Protein AF-A0A1I1SHF0-F1 (afdb_monomer_lite)

InterPro domains:
  IPR011010 DNA breaking-rejoining enzyme, catalytic core [SSF56349] (3-57)
  IPR013762 Integrase-like, catalytic domain superfamily [G3DSA:1.10.443.10] (1-68)

Foldseek 3Di:
DPDDDPVVVLVVLLVLLVVVPHDPVLSCVLSVPPDPDPVVVVPPDDPVVSVVSSVVSVVVVVVVVCVPDPPPDDD

Organism: NCBI:txid728005

Secondary structure (DSSP, 8-state):
-----HHHHHHHHHHHHHHTT--HHHHHHHHT-----GGGGG--S--HHHHHHHHHHHHHHHHHHHTT-------

pLDDT: mean 79.45, std 17.47, range [45.5, 97.31]

Sequence (75 aa):
MQDITAHTLRHSFASVGNDLGYTESTIGAIIGHETHSITADYIHHLDPVLVAAANKIANEVYRQMLEGTDINLEL

Radius of gyration: 15.36 Å; chains: 1; bounding box: 39×31×38 Å

Structure (mmCIF, N/CA/C/O backbone):
data_AF-A0A1I1SHF0-F1
#
_entry.id   AF-A0A1I1SHF0-F1
#
loop_
_atom_site.group_PDB
_atom_site.id
_atom_site.type_symbol
_atom_site.label_atom_id
_atom_site.label_alt_id
_atom_site.label_comp_id
_atom_site.label_asym_id
_atom_site.label_entity_id
_atom_site.label_seq_id
_atom_site.pdbx_PDB_ins_code
_atom_site.Cartn_x
_atom_site.Cartn_y
_atom_site.Cartn_z
_atom_site.occupancy
_atom_site.B_iso_or_equiv
_atom_site.auth_seq_id
_atom_site.auth_comp_id
_atom_site.auth_asym_id
_atom_site.auth_atom_id
_atom_site.pdbx_PDB_model_num
ATOM 1 N N . MET A 1 1 ? -1.698 -8.085 24.787 1.00 50.19 1 MET A N 1
ATOM 2 C CA . MET A 1 1 ? -1.583 -7.342 23.515 1.00 50.19 1 MET A CA 1
ATOM 3 C C . MET A 1 1 ? -0.205 -7.670 22.979 1.00 50.19 1 MET A C 1
ATOM 5 O O . MET A 1 1 ? 0.733 -7.539 23.750 1.00 50.19 1 MET A O 1
ATOM 9 N N . GLN A 1 2 ? -0.089 -8.237 21.775 1.00 60.69 2 GLN A N 1
ATOM 10 C CA . GLN A 1 2 ? 1.238 -8.478 21.193 1.00 60.69 2 GLN A CA 1
ATOM 11 C C . GLN A 1 2 ? 1.936 -7.131 20.982 1.00 60.69 2 GLN A C 1
ATOM 13 O O . GLN A 1 2 ? 1.255 -6.133 20.740 1.00 60.69 2 GLN A O 1
ATOM 18 N N . ASP A 1 3 ? 3.258 -7.097 21.127 1.00 75.88 3 ASP A N 1
ATOM 19 C CA . ASP A 1 3 ? 4.052 -5.879 21.002 1.00 75.88 3 ASP A CA 1
ATOM 20 C C . ASP A 1 3 ? 3.817 -5.223 19.636 1.00 75.88 3 ASP A C 1
ATOM 22 O O . ASP A 1 3 ? 4.266 -5.715 18.598 1.00 75.88 3 ASP A O 1
ATOM 26 N N . ILE A 1 4 ? 3.091 -4.102 19.630 1.00 88.12 4 ILE A N 1
ATOM 27 C CA . ILE A 1 4 ? 2.892 -3.301 18.425 1.00 88.12 4 ILE A CA 1
ATOM 28 C C . ILE A 1 4 ? 4.227 -2.636 18.112 1.00 88.12 4 ILE A C 1
ATOM 30 O O . ILE A 1 4 ? 4.681 -1.731 18.810 1.00 88.12 4 ILE A O 1
ATOM 34 N N . THR A 1 5 ? 4.858 -3.100 17.042 1.00 93.00 5 THR A N 1
ATOM 35 C CA . THR A 1 5 ? 6.130 -2.577 16.540 1.00 93.00 5 THR A CA 1
ATOM 36 C C . THR A 1 5 ? 5.958 -2.026 15.129 1.00 93.00 5 THR A C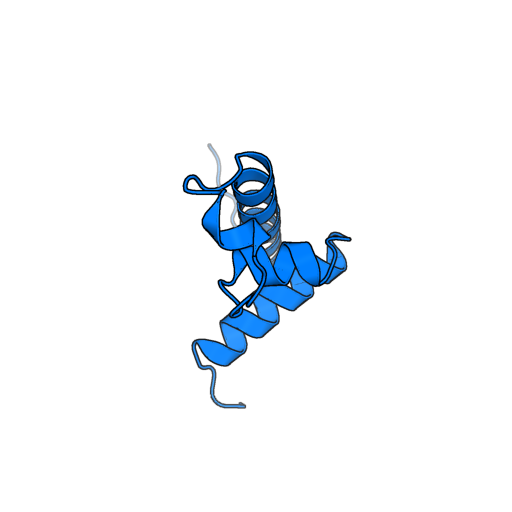 1
ATOM 38 O O . THR A 1 5 ? 5.006 -2.369 14.424 1.00 93.00 5 THR A O 1
ATOM 41 N N . ALA A 1 6 ? 6.924 -1.232 14.657 1.00 90.12 6 ALA A N 1
ATOM 42 C CA . ALA A 1 6 ? 6.965 -0.792 13.259 1.00 90.12 6 ALA A CA 1
ATOM 43 C C . ALA A 1 6 ? 6.912 -1.975 12.267 1.00 90.12 6 ALA A C 1
ATOM 45 O O . ALA A 1 6 ? 6.332 -1.859 11.191 1.00 90.12 6 ALA A O 1
ATOM 46 N N . HIS A 1 7 ? 7.465 -3.133 12.646 1.00 89.69 7 HIS A N 1
ATOM 47 C CA . HIS A 1 7 ? 7.384 -4.363 11.859 1.00 89.69 7 HIS A CA 1
ATOM 48 C C . HIS A 1 7 ? 5.948 -4.898 11.759 1.00 89.69 7 HIS A C 1
ATOM 50 O O . HIS A 1 7 ? 5.515 -5.294 10.682 1.00 89.69 7 HIS A O 1
ATOM 56 N N . THR A 1 8 ? 5.186 -4.845 12.855 1.00 91.81 8 THR A N 1
ATOM 57 C CA . THR A 1 8 ? 3.767 -5.242 12.861 1.00 91.81 8 THR A CA 1
ATOM 58 C C . THR A 1 8 ? 2.942 -4.325 11.957 1.00 91.81 8 THR A C 1
ATOM 60 O O . THR A 1 8 ? 2.159 -4.811 11.149 1.00 91.81 8 THR A O 1
ATOM 63 N N . LEU A 1 9 ? 3.183 -3.008 1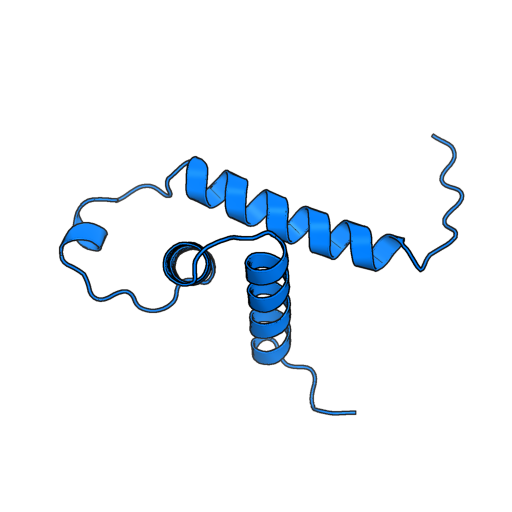2.009 1.00 91.25 9 LEU A N 1
ATOM 64 C CA . LEU A 1 9 ? 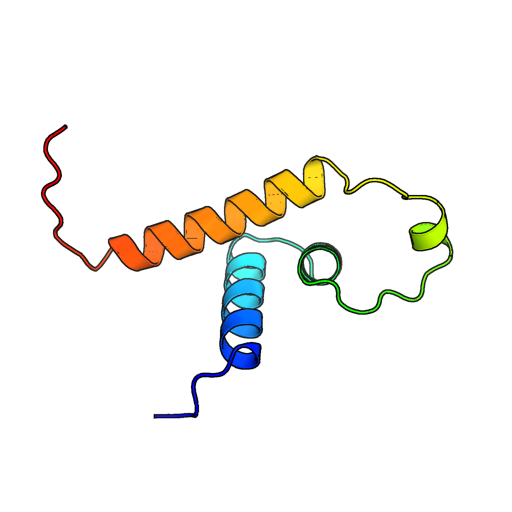2.518 -2.044 11.121 1.00 91.25 9 LEU A CA 1
ATOM 65 C C . LEU A 1 9 ? 2.878 -2.256 9.643 1.00 91.25 9 LEU A C 1
ATOM 67 O O . LEU A 1 9 ? 2.008 -2.147 8.780 1.00 91.25 9 LEU A O 1
ATOM 71 N N . ARG A 1 10 ? 4.138 -2.604 9.339 1.00 91.50 10 ARG A N 1
ATOM 72 C CA . ARG A 1 10 ? 4.565 -2.961 7.976 1.00 91.50 10 ARG A CA 1
ATOM 73 C C . ARG A 1 10 ? 3.800 -4.181 7.451 1.00 91.50 10 ARG A C 1
ATOM 75 O O . ARG A 1 10 ? 3.389 -4.172 6.294 1.00 91.50 10 ARG A O 1
ATOM 82 N N . HIS A 1 11 ? 3.571 -5.192 8.292 1.00 92.81 11 HIS A N 1
ATOM 83 C CA . HIS A 1 11 ? 2.752 -6.358 7.931 1.00 92.81 11 HIS A CA 1
ATOM 84 C C . HIS A 1 11 ? 1.286 -6.000 7.713 1.00 92.81 11 HIS A C 1
ATOM 86 O O . HIS A 1 11 ? 0.711 -6.424 6.716 1.00 92.81 11 HIS A O 1
ATOM 92 N N . SER A 1 12 ? 0.690 -5.179 8.582 1.00 93.56 12 SER A N 1
ATOM 93 C CA . SER A 1 12 ? -0.681 -4.691 8.381 1.00 93.56 12 SER A CA 1
ATOM 94 C C . SER A 1 12 ? -0.830 -3.961 7.043 1.00 93.56 12 SER A C 1
ATOM 96 O O . SER A 1 12 ? -1.765 -4.236 6.297 1.00 93.56 12 SER A O 1
ATOM 98 N N . PHE A 1 13 ? 0.121 -3.088 6.698 1.00 94.75 13 PHE A N 1
ATOM 99 C CA . PHE A 1 13 ? 0.131 -2.389 5.411 1.00 94.75 13 PHE A CA 1
ATOM 100 C C . PHE A 1 13 ? 0.218 -3.361 4.223 1.00 94.75 13 PHE A C 1
ATOM 102 O O . PHE A 1 13 ? -0.532 -3.229 3.258 1.00 94.75 13 PHE A O 1
ATOM 109 N N . ALA A 1 14 ? 1.096 -4.366 4.303 1.00 94.56 14 ALA A N 1
ATOM 110 C CA . ALA A 1 14 ? 1.217 -5.393 3.270 1.00 94.56 14 ALA A CA 1
ATOM 111 C C . ALA A 1 14 ? -0.070 -6.225 3.119 1.00 94.56 14 ALA A C 1
ATOM 113 O O . ALA A 1 14 ? -0.485 -6.497 1.994 1.00 94.56 14 ALA A O 1
ATOM 114 N N . SER A 1 15 ? -0.732 -6.568 4.230 1.00 95.81 15 SER A N 1
ATOM 115 C CA . SER A 1 15 ? -2.010 -7.292 4.225 1.00 95.81 15 SER A CA 1
ATOM 116 C C . SER A 1 15 ? -3.101 -6.503 3.502 1.00 95.81 15 SER A C 1
ATOM 118 O O . SER A 1 15 ? -3.738 -7.047 2.608 1.00 95.81 15 SER A O 1
ATOM 120 N N . VAL A 1 16 ? -3.254 -5.206 3.798 1.00 97.31 16 VAL A N 1
ATOM 121 C CA . VAL A 1 16 ? -4.222 -4.349 3.087 1.00 97.31 16 VAL A CA 1
ATOM 122 C C . VAL A 1 16 ? -3.881 -4.238 1.598 1.00 97.31 16 VAL A C 1
ATOM 124 O O . VAL A 1 16 ? -4.771 -4.249 0.752 1.00 97.31 16 VAL A O 1
ATOM 127 N N . GLY A 1 17 ? -2.593 -4.186 1.245 1.00 95.19 17 GLY A N 1
ATOM 128 C CA . GLY A 1 17 ? -2.165 -4.244 -0.154 1.00 95.19 17 GLY A CA 1
ATOM 129 C C . GLY A 1 17 ? -2.614 -5.518 -0.869 1.00 95.19 17 GLY A C 1
ATOM 130 O O . GLY A 1 17 ? -3.095 -5.449 -2.001 1.00 95.19 17 GLY A O 1
ATOM 131 N N . ASN A 1 18 ? -2.505 -6.663 -0.198 1.00 96.19 18 ASN A N 1
ATOM 132 C CA . ASN A 1 18 ? -2.986 -7.938 -0.716 1.00 96.19 18 ASN A CA 1
ATOM 133 C C . ASN A 1 18 ? -4.520 -7.962 -0.844 1.00 96.19 18 ASN A C 1
ATOM 135 O O . ASN A 1 18 ? -5.035 -8.413 -1.864 1.00 96.19 18 ASN A O 1
ATOM 139 N N . ASP A 1 19 ? -5.244 -7.414 0.135 1.00 96.81 19 ASP A N 1
ATOM 140 C CA . ASP A 1 19 ? -6.712 -7.331 0.109 1.00 96.81 19 ASP A CA 1
ATOM 141 C C . ASP A 1 19 ? -7.227 -6.449 -1.043 1.00 96.81 19 ASP A C 1
ATOM 143 O O . ASP A 1 19 ? -8.267 -6.730 -1.637 1.00 96.81 19 ASP A O 1
ATOM 147 N N . LEU A 1 20 ? -6.463 -5.418 -1.424 1.00 96.19 20 LEU A N 1
ATOM 148 C CA . LEU A 1 20 ? -6.720 -4.583 -2.604 1.00 96.19 20 LEU A CA 1
ATOM 149 C C . LEU A 1 20 ? -6.325 -5.247 -3.939 1.00 96.19 20 LEU A C 1
ATOM 151 O O . LEU A 1 20 ? -6.537 -4.656 -5.001 1.00 96.19 20 LEU A O 1
ATOM 155 N N . GLY A 1 21 ? -5.761 -6.457 -3.908 1.00 95.38 21 GLY A N 1
ATOM 156 C CA . GLY A 1 21 ? -5.412 -7.247 -5.091 1.00 95.38 21 GLY A CA 1
ATOM 157 C C . GLY A 1 21 ? -4.042 -6.941 -5.700 1.00 95.38 21 GLY A C 1
ATOM 158 O O . GLY A 1 21 ? -3.790 -7.323 -6.845 1.00 95.38 21 GLY A O 1
ATOM 159 N N . TYR A 1 22 ? -3.149 -6.255 -4.979 1.00 92.75 22 TYR A N 1
ATOM 160 C CA . TYR A 1 22 ? -1.769 -6.079 -5.432 1.00 92.75 22 TYR A CA 1
ATOM 161 C C . TYR A 1 22 ? -0.964 -7.370 -5.280 1.00 92.75 22 TYR A C 1
ATOM 163 O O . TYR A 1 22 ? -1.167 -8.151 -4.354 1.00 92.75 22 TYR A O 1
ATOM 171 N N . THR A 1 23 ? -0.013 -7.589 -6.188 1.00 92.12 23 THR A N 1
ATOM 172 C CA . THR A 1 23 ? 0.872 -8.754 -6.123 1.00 92.12 23 THR A CA 1
ATOM 173 C C . THR A 1 23 ? 1.927 -8.585 -5.035 1.00 92.12 23 THR A C 1
ATOM 175 O O . THR A 1 23 ? 2.332 -7.468 -4.703 1.00 92.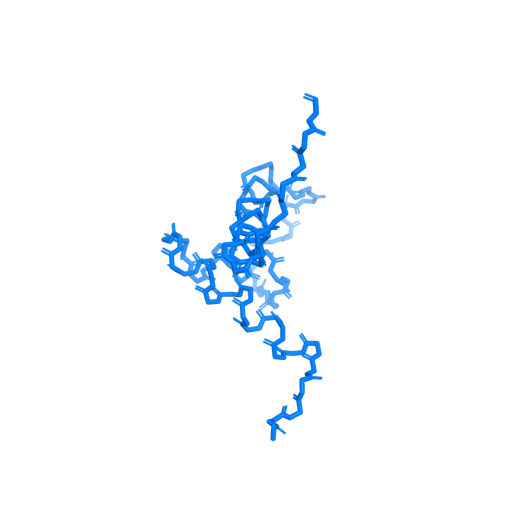12 23 THR A O 1
ATOM 178 N N . GLU A 1 24 ? 2.463 -9.706 -4.551 1.00 88.06 24 GLU A N 1
ATOM 179 C CA . GLU A 1 24 ? 3.589 -9.720 -3.610 1.00 88.06 24 GLU A CA 1
ATOM 180 C C . GLU A 1 24 ? 4.795 -8.924 -4.136 1.00 88.06 24 GLU A C 1
ATOM 182 O O . GLU A 1 24 ? 5.437 -8.203 -3.378 1.00 88.06 24 GLU A O 1
ATOM 187 N N . SER A 1 25 ? 5.059 -8.973 -5.446 1.00 84.38 25 SER A N 1
ATOM 188 C CA . SER A 1 25 ? 6.132 -8.196 -6.078 1.00 84.38 25 SER A CA 1
ATOM 189 C C . SER A 1 25 ? 5.895 -6.683 -6.018 1.00 84.38 25 SER A C 1
ATOM 191 O O . SER A 1 25 ? 6.822 -5.932 -5.720 1.00 84.38 25 SER A O 1
ATOM 193 N N . THR A 1 26 ? 4.665 -6.218 -6.255 1.00 87.38 26 THR A N 1
ATOM 194 C CA . THR A 1 26 ? 4.307 -4.797 -6.136 1.00 87.38 26 THR A CA 1
ATOM 195 C C . THR A 1 26 ? 4.362 -4.336 -4.682 1.00 87.38 26 THR A C 1
ATOM 197 O O . THR A 1 26 ? 4.933 -3.286 -4.397 1.00 87.38 26 THR A O 1
ATOM 200 N N . ILE A 1 27 ? 3.822 -5.128 -3.752 1.00 90.31 27 ILE A N 1
ATOM 201 C CA . ILE A 1 27 ? 3.847 -4.822 -2.314 1.00 90.31 27 ILE A CA 1
ATOM 202 C C . ILE A 1 27 ? 5.294 -4.787 -1.804 1.00 90.31 27 ILE A C 1
ATOM 204 O O . ILE A 1 27 ? 5.677 -3.845 -1.113 1.00 90.31 27 ILE A O 1
ATOM 208 N N . GLY A 1 28 ? 6.113 -5.765 -2.201 1.00 87.94 28 GLY A N 1
ATOM 209 C CA . GLY A 1 28 ? 7.536 -5.850 -1.881 1.00 87.94 28 GLY A CA 1
ATOM 210 C C . GLY A 1 28 ? 8.325 -4.634 -2.367 1.00 87.94 28 GLY A C 1
ATOM 211 O O . GLY A 1 28 ? 9.101 -4.065 -1.598 1.00 87.94 28 GLY A O 1
ATOM 212 N N . ALA A 1 29 ? 8.064 -4.179 -3.596 1.00 85.12 29 ALA A N 1
ATOM 213 C CA . ALA A 1 29 ? 8.667 -2.965 -4.142 1.00 85.12 29 ALA A CA 1
ATOM 214 C C . ALA A 1 29 ? 8.284 -1.703 -3.343 1.00 85.12 29 ALA A C 1
ATOM 216 O O . ALA A 1 29 ? 9.130 -0.837 -3.133 1.00 85.12 29 ALA A O 1
ATOM 217 N N . ILE A 1 30 ? 7.041 -1.606 -2.854 1.00 88.12 30 ILE A N 1
ATOM 218 C CA . ILE A 1 30 ? 6.565 -0.459 -2.058 1.00 88.12 30 ILE A CA 1
ATOM 219 C C . ILE A 1 30 ? 7.212 -0.423 -0.667 1.00 88.12 30 ILE A C 1
ATOM 221 O O . ILE A 1 30 ? 7.635 0.639 -0.214 1.00 88.12 30 ILE A O 1
ATOM 225 N N . ILE A 1 31 ? 7.299 -1.562 0.028 1.00 87.75 31 ILE A N 1
ATOM 226 C CA . ILE A 1 31 ? 7.840 -1.618 1.402 1.00 87.75 31 ILE A CA 1
ATOM 227 C C . ILE A 1 31 ? 9.374 -1.649 1.453 1.00 87.75 31 ILE A C 1
ATOM 229 O O . ILE A 1 31 ? 9.946 -1.703 2.545 1.00 87.75 31 ILE A O 1
ATOM 233 N N . GLY A 1 32 ? 10.033 -1.623 0.291 1.00 77.25 32 GLY A N 1
ATOM 234 C CA . GLY A 1 32 ? 11.486 -1.683 0.176 1.00 77.25 32 GLY A CA 1
ATOM 235 C C . GLY A 1 32 ? 12.052 -3.042 0.579 1.00 77.25 32 GLY A C 1
ATOM 236 O O . GLY A 1 32 ? 13.114 -3.102 1.195 1.00 77.25 32 GLY A O 1
ATOM 237 N N . HIS A 1 33 ? 11.337 -4.133 0.283 1.00 74.81 33 HIS A N 1
ATOM 238 C CA . HIS A 1 33 ? 11.897 -5.472 0.444 1.00 74.81 33 HIS A CA 1
ATOM 239 C C . HIS A 1 33 ? 13.102 -5.598 -0.497 1.00 74.81 33 HIS A C 1
ATOM 241 O O . HIS A 1 33 ? 12.997 -5.233 -1.672 1.00 74.81 33 HIS A O 1
ATOM 247 N N . GLU A 1 34 ? 14.246 -6.064 0.015 1.00 55.84 34 GLU A N 1
ATOM 248 C CA . GLU A 1 34 ? 15.473 -6.178 -0.777 1.00 55.84 34 GLU A CA 1
ATOM 249 C C . GLU A 1 34 ? 15.210 -7.040 -2.013 1.00 55.84 34 GLU A C 1
ATOM 251 O O . GLU A 1 34 ? 15.090 -8.261 -1.947 1.00 55.84 34 GLU A O 1
ATOM 256 N N . THR A 1 35 ? 15.073 -6.384 -3.163 1.00 56.91 35 THR A N 1
ATOM 257 C CA . THR A 1 35 ? 14.812 -7.058 -4.427 1.00 56.91 35 THR A CA 1
ATOM 258 C C . THR A 1 35 ? 16.137 -7.100 -5.175 1.00 56.91 35 THR A C 1
ATOM 260 O O . THR A 1 35 ? 16.459 -6.194 -5.939 1.00 56.91 35 THR A O 1
ATOM 263 N N . HIS A 1 36 ? 16.952 -8.127 -4.918 1.00 53.44 36 HIS A N 1
ATOM 264 C CA . HIS A 1 36 ? 18.203 -8.361 -5.646 1.00 53.44 36 HIS A CA 1
ATOM 265 C C . HIS A 1 36 ? 17.910 -8.773 -7.100 1.00 53.44 36 HIS A C 1
ATOM 267 O O . HIS A 1 36 ? 17.991 -9.947 -7.455 1.00 53.44 36 HIS A O 1
ATOM 273 N N . SER A 1 37 ? 17.547 -7.819 -7.958 1.00 58.56 37 SER A N 1
ATOM 274 C CA . SER A 1 37 ? 17.411 -8.054 -9.398 1.00 58.56 37 SER A CA 1
ATOM 275 C C . SER A 1 37 ? 18.218 -7.036 -10.193 1.00 58.56 37 SER A C 1
ATOM 277 O O . SER A 1 37 ? 18.255 -5.857 -9.852 1.00 58.56 37 SER A O 1
ATOM 279 N N . ILE A 1 38 ? 18.816 -7.493 -11.295 1.00 52.59 38 ILE A N 1
ATOM 280 C CA . ILE A 1 38 ? 19.572 -6.662 -12.247 1.00 52.59 38 ILE A CA 1
ATOM 281 C C . ILE A 1 38 ? 18.699 -5.509 -12.788 1.00 52.59 38 ILE A C 1
ATOM 283 O O . ILE A 1 38 ? 19.203 -4.446 -13.121 1.00 52.59 38 ILE A O 1
ATOM 287 N N . THR A 1 39 ? 17.373 -5.680 -12.825 1.00 55.44 39 THR A N 1
ATOM 288 C CA . THR A 1 39 ? 16.423 -4.660 -13.294 1.00 55.44 39 THR A CA 1
ATOM 289 C C . THR A 1 39 ? 16.256 -3.485 -12.324 1.00 55.44 39 THR A C 1
ATOM 291 O O . THR A 1 39 ? 15.980 -2.374 -12.774 1.00 55.44 39 THR A O 1
ATOM 294 N N . ALA A 1 40 ? 16.459 -3.695 -11.017 1.00 56.00 40 ALA A N 1
ATOM 295 C CA . ALA A 1 40 ? 16.364 -2.634 -10.008 1.00 56.00 40 ALA A CA 1
ATOM 296 C C . ALA A 1 40 ? 17.450 -1.556 -10.190 1.00 56.00 40 ALA A C 1
ATOM 298 O O . ALA A 1 40 ? 17.236 -0.403 -9.827 1.00 56.00 40 ALA A O 1
ATOM 299 N N . ASP A 1 41 ? 18.573 -1.916 -10.818 1.00 49.16 41 ASP A N 1
ATOM 300 C CA . ASP A 1 41 ? 19.718 -1.033 -11.066 1.00 49.16 41 ASP A CA 1
ATOM 301 C C . 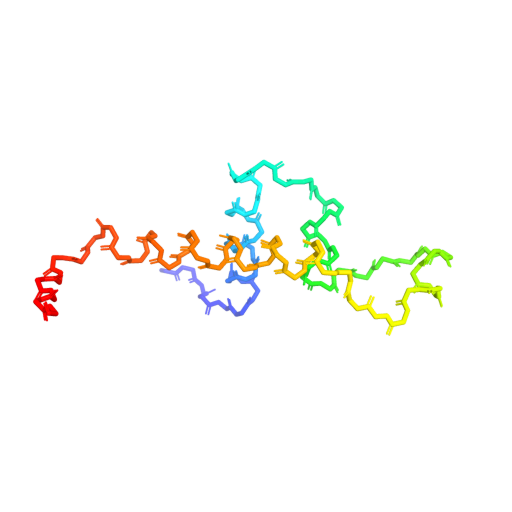ASP A 1 41 ? 19.458 -0.007 -12.191 1.00 49.16 41 ASP A C 1
ATOM 303 O O . ASP A 1 41 ? 20.141 1.008 -12.276 1.00 49.16 41 ASP A O 1
ATOM 307 N N . TYR A 1 42 ? 18.438 -0.226 -13.037 1.00 45.50 42 TYR A N 1
ATOM 308 C CA . TYR A 1 42 ? 18.084 0.678 -14.147 1.00 45.50 42 TYR A CA 1
ATOM 309 C C . TYR A 1 42 ? 16.971 1.679 -13.812 1.00 45.50 42 TYR A C 1
ATOM 311 O O . TYR A 1 42 ? 16.736 2.627 -14.565 1.00 45.50 42 TYR A O 1
ATOM 319 N N . ILE A 1 43 ? 16.255 1.474 -12.707 1.00 53.25 43 ILE A N 1
ATOM 320 C CA . ILE A 1 43 ? 15.094 2.279 -12.321 1.00 53.25 43 ILE A CA 1
ATOM 321 C C . ILE A 1 43 ? 15.533 3.238 -11.208 1.00 53.25 43 ILE A C 1
ATOM 323 O O . ILE A 1 43 ? 15.337 2.995 -10.024 1.00 53.25 43 ILE A O 1
ATOM 327 N N . HIS A 1 44 ? 16.155 4.356 -11.590 1.00 54.31 44 HIS A N 1
ATOM 328 C CA . HIS A 1 44 ? 16.612 5.392 -10.648 1.00 54.31 44 HIS A CA 1
ATOM 329 C C . HIS A 1 44 ? 15.498 6.353 -10.179 1.00 54.31 44 HIS A C 1
ATOM 331 O O . HIS A 1 44 ? 15.776 7.327 -9.479 1.00 54.31 44 HIS A O 1
ATOM 337 N N . HIS A 1 45 ? 14.242 6.125 -10.573 1.00 54.69 45 HIS A N 1
ATOM 338 C CA . HIS A 1 45 ? 13.070 6.901 -10.157 1.00 54.69 45 HIS A CA 1
ATOM 339 C C . HIS A 1 45 ? 11.933 5.956 -9.782 1.00 54.69 45 HIS A C 1
ATOM 341 O O . HIS A 1 45 ? 11.654 5.004 -10.504 1.00 54.69 45 HIS A O 1
ATOM 347 N N . LEU A 1 46 ? 11.265 6.239 -8.664 1.00 60.34 46 LEU A N 1
ATOM 348 C CA . LEU A 1 46 ? 10.100 5.479 -8.228 1.00 60.34 46 LEU A CA 1
ATOM 349 C C . LEU A 1 46 ? 9.000 5.598 -9.297 1.00 60.34 46 LEU A C 1
ATOM 351 O O . LEU A 1 46 ? 8.568 6.708 -9.611 1.00 60.34 46 LEU A O 1
ATOM 355 N N . ASP A 1 47 ? 8.585 4.468 -9.876 1.00 74.06 47 ASP A N 1
ATOM 356 C CA . ASP A 1 47 ? 7.548 4.427 -10.912 1.00 74.06 47 ASP A CA 1
ATOM 357 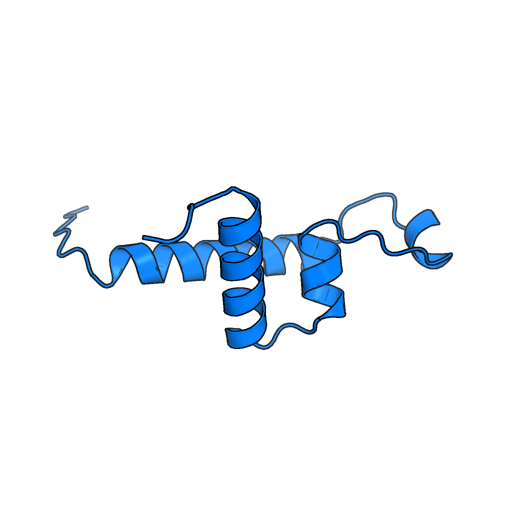C C . ASP A 1 47 ? 6.268 5.115 -10.384 1.00 74.06 47 ASP A C 1
ATOM 359 O O . ASP A 1 47 ? 5.787 4.745 -9.305 1.00 74.06 47 ASP A O 1
ATOM 363 N N . PRO A 1 48 ? 5.689 6.105 -11.093 1.00 81.69 48 PRO A N 1
ATOM 364 C CA . PRO A 1 48 ? 4.417 6.721 -10.713 1.00 81.69 48 PRO A CA 1
ATOM 365 C C . PRO A 1 48 ? 3.300 5.708 -10.401 1.00 81.69 48 PRO A C 1
ATOM 367 O O . PRO A 1 48 ? 2.433 5.989 -9.573 1.00 81.69 48 PRO A O 1
ATOM 370 N N . VAL A 1 49 ? 3.335 4.516 -11.007 1.00 85.62 49 VAL A N 1
ATOM 371 C CA . VAL A 1 49 ? 2.431 3.396 -10.711 1.00 85.62 49 VAL A CA 1
ATOM 372 C C . VAL A 1 49 ? 2.647 2.853 -9.296 1.00 85.62 49 VAL A C 1
ATOM 374 O O . VAL A 1 49 ? 1.667 2.607 -8.590 1.00 85.62 49 VAL A O 1
ATOM 377 N N . LEU A 1 50 ? 3.898 2.713 -8.842 1.00 86.44 50 LEU A N 1
ATOM 378 C CA . LEU A 1 50 ? 4.216 2.291 -7.471 1.00 86.44 50 LEU A CA 1
ATOM 379 C C . LEU A 1 50 ? 3.781 3.344 -6.449 1.00 86.44 50 LEU A C 1
ATOM 381 O O . LEU A 1 50 ? 3.209 2.991 -5.419 1.00 86.44 50 LEU A O 1
ATOM 385 N N . VAL A 1 51 ? 3.970 4.632 -6.753 1.00 88.50 51 VAL A N 1
ATOM 386 C CA . VAL A 1 51 ? 3.476 5.733 -5.906 1.00 88.50 51 VAL A CA 1
ATOM 387 C C . VAL A 1 51 ? 1.951 5.699 -5.803 1.00 88.50 51 VAL A C 1
ATOM 389 O O . VAL A 1 51 ? 1.394 5.778 -4.708 1.00 88.50 51 VAL A O 1
ATOM 392 N N . ALA A 1 52 ? 1.256 5.544 -6.932 1.00 92.00 52 ALA A N 1
ATOM 393 C CA . ALA A 1 52 ? -0.200 5.457 -6.952 1.00 92.00 52 ALA A CA 1
ATOM 394 C C . ALA A 1 52 ? -0.718 4.233 -6.176 1.00 92.00 52 ALA A C 1
ATOM 396 O O . ALA A 1 52 ? -1.721 4.340 -5.468 1.00 92.00 52 ALA A O 1
ATOM 397 N N . ALA A 1 53 ? -0.033 3.089 -6.273 1.00 92.88 53 ALA A N 1
ATOM 398 C CA . ALA A 1 53 ? -0.357 1.893 -5.503 1.00 92.88 53 ALA A CA 1
ATOM 399 C C . ALA A 1 53 ? -0.152 2.109 -3.996 1.00 92.88 53 ALA A C 1
ATOM 401 O O . ALA A 1 53 ? -1.063 1.835 -3.218 1.00 92.88 53 ALA A O 1
ATOM 402 N N . ALA A 1 54 ? 0.979 2.689 -3.584 1.00 93.31 54 ALA A N 1
ATOM 403 C CA . ALA A 1 54 ? 1.237 3.020 -2.183 1.00 93.31 54 ALA A CA 1
ATOM 404 C C . ALA A 1 54 ? 0.163 3.959 -1.604 1.00 93.31 54 ALA A C 1
ATOM 406 O O . ALA A 1 54 ? -0.366 3.702 -0.522 1.00 93.31 54 ALA A O 1
ATOM 407 N N . ASN A 1 55 ? -0.226 4.995 -2.357 1.00 95.50 55 ASN A N 1
ATOM 408 C CA . ASN A 1 55 ? -1.288 5.920 -1.959 1.00 95.50 55 ASN A CA 1
ATOM 409 C C . ASN A 1 55 ? -2.647 5.224 -1.816 1.00 95.50 55 ASN A C 1
ATOM 411 O O . ASN A 1 55 ? -3.387 5.521 -0.882 1.00 95.50 55 ASN A O 1
ATOM 415 N N . LYS A 1 56 ? -2.989 4.286 -2.709 1.00 97.12 56 LYS A N 1
ATOM 416 C CA . LYS A 1 56 ? -4.236 3.513 -2.602 1.00 97.12 56 LYS A CA 1
ATOM 417 C C . LYS A 1 56 ? -4.281 2.669 -1.329 1.00 97.12 56 LYS A C 1
ATOM 419 O O . LYS A 1 56 ? -5.297 2.694 -0.643 1.00 97.12 56 LYS A O 1
ATOM 424 N N . ILE A 1 57 ? -3.187 1.987 -0.990 1.00 96.75 57 ILE A N 1
ATOM 425 C CA . ILE A 1 57 ? -3.095 1.195 0.246 1.00 96.75 57 ILE A CA 1
ATOM 426 C C . ILE A 1 57 ? -3.206 2.108 1.474 1.00 96.75 57 ILE A C 1
ATOM 428 O O . ILE A 1 57 ? -3.984 1.827 2.381 1.00 96.75 57 ILE A O 1
ATOM 432 N N . ALA A 1 58 ? -2.486 3.235 1.493 1.00 96.00 58 ALA A N 1
ATOM 433 C CA . ALA A 1 58 ? -2.539 4.191 2.599 1.00 96.00 58 ALA A CA 1
ATOM 434 C C . ALA A 1 58 ? -3.944 4.787 2.800 1.00 96.00 58 ALA A C 1
ATOM 436 O O . ALA A 1 58 ? -4.415 4.888 3.932 1.00 96.00 58 ALA A O 1
ATOM 437 N N . ASN A 1 59 ? -4.633 5.135 1.710 1.00 96.38 59 ASN A N 1
ATOM 438 C CA . ASN A 1 59 ? -6.001 5.646 1.762 1.00 96.38 59 ASN A CA 1
ATOM 439 C C . ASN A 1 59 ? -6.997 4.593 2.256 1.00 96.38 59 ASN A C 1
ATOM 441 O O . ASN A 1 59 ? -7.934 4.939 2.968 1.00 96.38 59 ASN A O 1
ATOM 445 N N . GLU A 1 60 ? -6.798 3.320 1.914 1.00 96.69 60 GLU A N 1
ATOM 446 C CA . GLU A 1 60 ? -7.636 2.235 2.425 1.00 96.69 60 GLU A CA 1
ATOM 447 C C . GLU A 1 60 ? -7.425 2.015 3.926 1.00 96.69 60 GLU A C 1
ATOM 449 O O . GLU A 1 60 ? -8.393 1.930 4.676 1.00 96.69 60 GLU A O 1
ATOM 454 N N . VAL A 1 61 ? -6.171 2.018 4.390 1.00 95.19 61 VAL A N 1
ATOM 455 C CA . VAL A 1 61 ? -5.860 1.999 5.829 1.00 95.19 61 VAL A CA 1
ATOM 456 C C . VAL A 1 61 ? -6.535 3.177 6.537 1.00 95.19 61 VAL A C 1
ATOM 458 O O . VAL A 1 61 ? -7.166 2.991 7.576 1.00 95.19 61 VAL A O 1
ATOM 461 N N . TYR A 1 62 ? -6.450 4.380 5.963 1.00 94.62 62 TYR A N 1
ATOM 462 C CA . TYR A 1 62 ? -7.114 5.566 6.501 1.00 94.62 62 TYR A CA 1
ATOM 463 C C . TYR A 1 62 ? -8.639 5.398 6.549 1.00 94.62 62 TYR A C 1
ATOM 465 O O . TYR A 1 62 ? -9.241 5.657 7.587 1.00 94.62 62 TYR A O 1
ATOM 473 N N . ARG A 1 63 ? -9.266 4.888 5.481 1.00 93.94 63 ARG A N 1
ATOM 474 C CA . ARG A 1 63 ? -10.706 4.588 5.449 1.00 93.94 63 ARG A CA 1
ATOM 475 C C . ARG A 1 63 ? -11.106 3.633 6.575 1.00 93.94 63 ARG A C 1
ATOM 477 O O . ARG A 1 63 ? -12.050 3.931 7.298 1.00 93.94 63 ARG A O 1
ATOM 484 N N . GLN A 1 64 ? -10.370 2.540 6.774 1.00 92.62 64 GLN A N 1
ATOM 485 C CA . GLN A 1 64 ? -10.651 1.567 7.838 1.00 92.62 64 GLN A CA 1
ATOM 486 C C . GLN A 1 64 ? -10.499 2.165 9.244 1.00 92.62 64 GLN A C 1
ATOM 488 O O . GLN A 1 64 ? -11.258 1.816 10.146 1.00 92.62 64 GLN A O 1
ATOM 493 N N . MET A 1 65 ? -9.561 3.099 9.442 1.00 90.88 65 MET A N 1
ATOM 494 C CA . MET A 1 65 ? -9.445 3.847 10.702 1.00 90.88 65 MET A CA 1
ATOM 495 C C . MET A 1 65 ? -10.670 4.740 10.958 1.00 90.88 65 MET A C 1
ATOM 497 O O . MET A 1 65 ? -11.048 4.952 12.112 1.00 90.88 65 MET A O 1
ATOM 501 N N . LEU A 1 66 ? -11.299 5.252 9.897 1.00 89.81 66 LEU A N 1
ATOM 502 C CA . LEU A 1 66 ? -12.480 6.110 9.986 1.00 89.81 66 LEU A CA 1
ATOM 503 C C . LEU A 1 66 ? -13.805 5.342 10.071 1.00 89.81 66 LEU A C 1
ATOM 505 O O . LEU A 1 66 ? -14.730 5.844 10.696 1.00 89.81 66 LEU A O 1
ATOM 509 N N . GLU A 1 67 ? -13.910 4.130 9.518 1.00 78.50 67 GLU A N 1
ATOM 510 C CA . GLU A 1 67 ? -15.153 3.329 9.510 1.00 78.50 67 GLU A CA 1
ATOM 511 C C . GLU A 1 67 ? -15.646 2.878 10.901 1.00 78.50 67 GLU A C 1
ATOM 513 O O . GLU A 1 67 ? -16.743 2.338 11.020 1.00 78.50 67 GLU A O 1
ATOM 518 N N . GLY A 1 68 ? -14.885 3.146 11.966 1.00 62.16 68 GLY A N 1
ATOM 519 C CA . GLY A 1 68 ? -15.307 2.988 13.366 1.00 62.16 68 GLY A CA 1
ATOM 520 C C . GLY A 1 68 ? -15.438 4.299 14.150 1.00 62.16 68 GLY A C 1
ATOM 521 O O . GLY A 1 68 ? -15.656 4.260 15.360 1.00 62.16 68 GLY A O 1
ATOM 522 N N . THR A 1 69 ? -15.269 5.450 13.494 1.00 56.25 69 THR A N 1
ATOM 523 C CA . THR A 1 69 ? -15.312 6.772 14.121 1.00 56.25 69 THR A CA 1
ATOM 524 C C . THR A 1 69 ? -16.514 7.541 13.568 1.00 56.25 69 THR A C 1
ATOM 526 O O . THR A 1 69 ? -16.463 8.032 12.445 1.00 56.25 69 THR A O 1
ATOM 529 N N . ASP A 1 70 ? -17.583 7.699 14.357 1.00 58.16 70 ASP A N 1
ATOM 530 C CA . ASP A 1 70 ? -18.667 8.659 14.088 1.00 58.16 70 ASP A CA 1
ATOM 531 C C . ASP A 1 70 ? -18.142 10.107 14.202 1.00 58.16 70 ASP A C 1
ATOM 533 O O . ASP A 1 70 ? -18.490 10.862 15.113 1.00 58.16 70 ASP A O 1
ATOM 537 N N . ILE A 1 71 ? -17.253 10.520 13.302 1.00 58.72 71 ILE A N 1
ATOM 538 C CA . ILE A 1 71 ? -16.884 11.924 13.145 1.00 58.72 71 ILE A CA 1
ATOM 539 C C . ILE A 1 71 ? -17.863 12.561 12.167 1.00 58.72 71 ILE A C 1
ATOM 541 O O . ILE A 1 71 ? -17.676 12.542 10.953 1.00 58.72 71 ILE A O 1
ATOM 545 N N . ASN A 1 72 ? -18.911 13.159 12.739 1.00 54.34 72 ASN A N 1
ATOM 546 C CA . ASN A 1 72 ? -19.663 14.238 12.110 1.00 54.34 72 ASN A CA 1
ATOM 547 C C . ASN A 1 72 ? -18.689 15.391 11.835 1.00 54.34 72 ASN A C 1
ATOM 549 O O . ASN A 1 72 ? -18.525 16.282 12.667 1.00 54.34 72 ASN A O 1
ATOM 553 N N . LEU A 1 73 ? -17.988 15.346 10.706 1.00 53.16 73 LEU A N 1
ATOM 554 C CA . LEU A 1 73 ? -17.244 16.493 10.217 1.00 53.16 73 LEU A CA 1
ATOM 555 C C . LEU A 1 73 ? -18.131 17.198 9.195 1.00 53.16 73 LEU A C 1
ATOM 557 O O . LEU A 1 73 ? -18.130 16.861 8.013 1.00 53.16 73 LEU A O 1
ATOM 561 N N . GLU A 1 74 ? -18.930 18.143 9.688 1.00 48.50 74 GLU A N 1
ATOM 562 C CA . GLU A 1 74 ? -19.463 19.195 8.831 1.00 48.50 74 GLU A CA 1
ATOM 563 C C . GLU A 1 74 ? -18.273 19.949 8.219 1.00 48.50 74 GLU A C 1
ATOM 565 O O . GLU A 1 74 ? -17.394 20.437 8.938 1.00 48.50 74 GLU A O 1
ATOM 570 N N . LEU A 1 75 ? -18.243 19.990 6.888 1.00 45.78 75 LEU A N 1
ATOM 571 C CA . LEU A 1 75 ? -17.453 20.920 6.088 1.00 45.78 75 LEU A CA 1
ATOM 572 C C . LEU A 1 75 ? -18.410 21.889 5.398 1.00 45.78 75 LEU A C 1
ATOM 574 O O . LEU A 1 75 ? -19.429 21.403 4.854 1.00 45.78 75 LEU A O 1
#